Protein AF-A0A349CTH4-F1 (afdb_monomer_lite)

Secondary structure (DSSP, 8-state):
-HHHHHHHHHHHHHHHHHH---TT-HHHHHHHTTSS-HHHHHHHHHHHGGGSHHHHHHHHHHH--

Structure (mmCIF, N/CA/C/O backbone):
data_AF-A0A349CTH4-F1
#
_entry.id   AF-A0A349CTH4-F1
#
loop_
_atom_site.group_PDB
_atom_site.id
_atom_site.type_symbol
_atom_site.label_atom_id
_atom_site.label_alt_id
_atom_site.label_comp_id
_atom_site.label_asym_id
_atom_site.label_entity_id
_atom_site.label_seq_id
_atom_site.pdbx_PDB_ins_code
_atom_site.Cartn_x
_atom_sit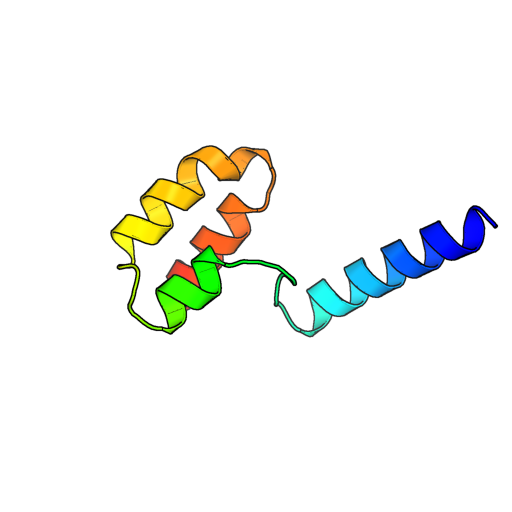e.Cartn_y
_atom_site.Cartn_z
_atom_site.occupancy
_atom_site.B_iso_or_equiv
_atom_site.auth_seq_id
_atom_site.auth_comp_id
_atom_site.auth_asym_id
_atom_site.auth_atom_id
_atom_site.pdbx_PDB_model_num
ATOM 1 N N . THR A 1 1 ? 9.536 -12.961 -26.725 1.00 55.22 1 THR A N 1
ATOM 2 C CA . THR A 1 1 ? 10.866 -12.305 -26.746 1.00 55.22 1 THR A CA 1
ATOM 3 C C . THR A 1 1 ? 10.994 -11.393 -25.537 1.00 55.22 1 THR A C 1
ATOM 5 O O . THR A 1 1 ? 9.985 -11.146 -24.895 1.00 55.22 1 THR A O 1
ATOM 8 N N . VAL A 1 2 ? 12.195 -10.938 -25.158 1.00 61.59 2 VAL A N 1
ATOM 9 C CA . VAL A 1 2 ? 12.384 -10.006 -24.019 1.00 61.59 2 VAL A CA 1
ATOM 10 C C . VAL A 1 2 ? 11.527 -8.736 -24.185 1.00 61.59 2 VAL A C 1
ATOM 12 O O . VAL A 1 2 ? 11.005 -8.221 -23.200 1.00 61.59 2 VAL A O 1
ATOM 15 N N . ASP A 1 3 ? 11.285 -8.321 -25.431 1.00 57.75 3 ASP A N 1
ATOM 16 C CA . ASP A 1 3 ? 10.347 -7.258 -25.805 1.00 57.75 3 ASP A CA 1
ATOM 17 C C . ASP A 1 3 ? 8.906 -7.481 -25.315 1.00 57.75 3 ASP A C 1
ATOM 19 O O . ASP A 1 3 ? 8.323 -6.555 -24.764 1.00 57.75 3 ASP A O 1
ATOM 23 N N . ASP A 1 4 ? 8.353 -8.700 -25.387 1.00 56.69 4 ASP A N 1
ATOM 24 C CA . ASP A 1 4 ? 6.976 -8.975 -24.925 1.00 56.69 4 ASP A CA 1
ATOM 25 C C . ASP A 1 4 ? 6.825 -8.803 -23.404 1.00 56.69 4 ASP A C 1
ATOM 27 O O . ASP A 1 4 ? 5.764 -8.430 -22.905 1.00 56.69 4 ASP A O 1
ATOM 31 N N . MET A 1 5 ? 7.892 -9.074 -22.643 1.00 61.25 5 MET A N 1
ATOM 32 C CA . MET A 1 5 ? 7.901 -8.862 -21.192 1.00 61.25 5 MET A CA 1
ATOM 33 C C . MET A 1 5 ? 8.002 -7.376 -20.836 1.00 61.25 5 MET A C 1
ATOM 35 O O . MET A 1 5 ? 7.400 -6.939 -19.854 1.00 61.25 5 MET A O 1
ATOM 39 N N . LEU A 1 6 ? 8.747 -6.604 -21.630 1.00 65.00 6 LEU A N 1
ATOM 40 C CA . LEU A 1 6 ? 8.874 -5.154 -21.482 1.00 65.00 6 LEU A CA 1
ATOM 41 C C . LEU A 1 6 ? 7.561 -4.441 -21.821 1.00 65.00 6 LEU A C 1
ATOM 43 O O . LEU A 1 6 ? 7.126 -3.591 -21.044 1.00 65.00 6 LEU A O 1
ATOM 47 N N . ASP A 1 7 ? 6.895 -4.84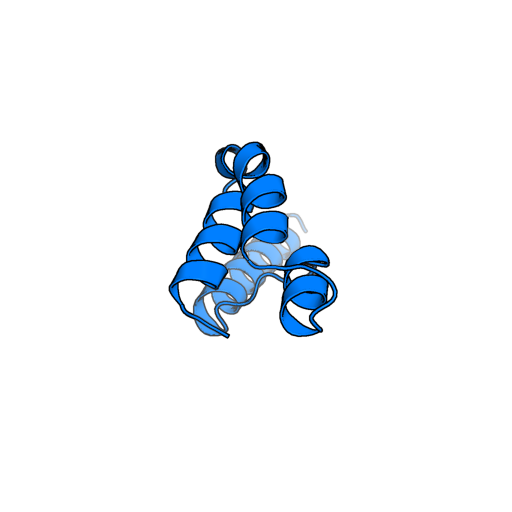2 -22.904 1.00 61.09 7 ASP A N 1
ATOM 48 C CA . ASP A 1 7 ? 5.580 -4.319 -23.290 1.00 61.09 7 ASP A CA 1
ATOM 49 C C . ASP A 1 7 ? 4.508 -4.656 -22.243 1.00 61.09 7 ASP A C 1
ATOM 51 O O . ASP A 1 7 ? 3.730 -3.796 -21.825 1.00 61.09 7 ASP A O 1
ATOM 55 N N . ALA A 1 8 ? 4.513 -5.886 -21.714 1.00 61.84 8 ALA A N 1
ATOM 56 C CA . ALA A 1 8 ? 3.617 -6.271 -20.626 1.00 61.84 8 ALA A CA 1
ATOM 57 C C . ALA A 1 8 ? 3.856 -5.438 -19.352 1.00 61.84 8 ALA A C 1
ATOM 59 O O . ALA A 1 8 ? 2.899 -5.025 -18.692 1.00 61.84 8 ALA A O 1
ATOM 60 N N . ALA A 1 9 ? 5.117 -5.147 -19.014 1.00 60.22 9 ALA A N 1
ATOM 61 C CA . ALA A 1 9 ? 5.460 -4.303 -17.872 1.00 60.22 9 ALA A CA 1
ATOM 62 C C . ALA A 1 9 ? 5.009 -2.842 -18.070 1.00 60.22 9 ALA A C 1
ATOM 64 O O . ALA A 1 9 ? 4.484 -2.229 -17.138 1.00 60.22 9 ALA A O 1
ATOM 65 N N . GLU A 1 10 ? 5.157 -2.288 -19.276 1.00 63.12 10 GLU A N 1
ATOM 66 C CA . GLU A 1 10 ? 4.666 -0.949 -19.641 1.00 63.12 10 GLU A CA 1
ATOM 67 C C . GLU A 1 10 ? 3.130 -0.870 -19.626 1.00 63.12 10 GLU A C 1
ATOM 69 O O . GLU A 1 10 ? 2.564 0.097 -19.100 1.00 63.12 10 GLU A O 1
ATOM 74 N N . TYR A 1 11 ? 2.443 -1.907 -20.111 1.00 64.56 11 TYR A N 1
ATOM 75 C CA . TYR A 1 11 ? 0.984 -2.004 -20.073 1.00 64.56 11 TYR A CA 1
ATOM 76 C C . TYR A 1 11 ? 0.455 -2.051 -18.635 1.00 64.56 11 TYR A C 1
ATOM 78 O O . TYR A 1 11 ? -0.436 -1.276 -18.283 1.00 64.56 11 TYR A O 1
ATOM 86 N N . VAL A 1 12 ? 1.045 -2.887 -17.771 1.00 61.53 12 VAL A N 1
ATOM 87 C CA . VAL A 1 12 ? 0.693 -2.961 -16.341 1.00 61.53 12 VAL A CA 1
ATOM 88 C C . VAL A 1 12 ? 0.921 -1.613 -15.662 1.00 61.53 12 VAL A C 1
ATOM 90 O O . VAL A 1 12 ? 0.020 -1.098 -15.004 1.00 61.53 12 VAL A O 1
ATOM 93 N N . ARG A 1 13 ? 2.075 -0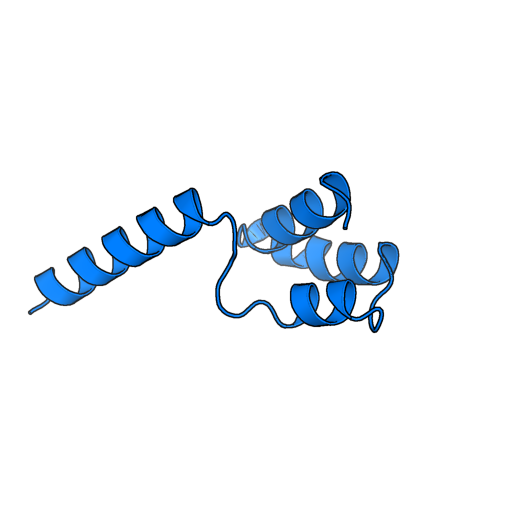.980 -15.897 1.00 62.53 13 ARG A N 1
ATOM 94 C CA . ARG A 1 13 ? 2.420 0.330 -15.323 1.00 62.53 13 ARG A CA 1
ATOM 95 C C . ARG A 1 13 ? 1.461 1.437 -15.773 1.00 62.53 13 ARG A C 1
ATOM 97 O O . ARG A 1 13 ? 1.196 2.388 -15.034 1.00 62.53 13 ARG A O 1
ATOM 104 N N . THR A 1 14 ? 0.954 1.358 -16.998 1.00 62.09 14 THR A N 1
ATOM 105 C CA . THR A 1 14 ? 0.002 2.329 -17.554 1.00 62.09 14 THR A CA 1
ATOM 106 C C . THR A 1 14 ? -1.417 2.077 -17.059 1.00 62.09 14 THR A C 1
ATOM 108 O O . THR A 1 14 ? -2.109 3.030 -16.704 1.00 62.09 14 THR A O 1
ATOM 111 N N . MET A 1 15 ? -1.822 0.814 -16.933 1.00 59.72 15 MET A N 1
ATOM 112 C CA . MET A 1 15 ? -3.099 0.429 -16.338 1.00 59.72 15 MET A CA 1
ATOM 113 C C . MET A 1 15 ? -3.161 0.792 -14.850 1.00 59.72 15 MET A C 1
ATOM 115 O O . MET A 1 15 ? -4.089 1.492 -14.462 1.00 59.72 15 MET A O 1
ATOM 119 N N . GLU A 1 16 ? -2.146 0.458 -14.042 1.00 59.53 16 GLU A N 1
ATOM 120 C CA . GLU A 1 16 ? -2.075 0.834 -12.616 1.00 59.53 16 GLU A CA 1
ATOM 121 C C . GLU A 1 16 ? -2.218 2.352 -12.412 1.00 59.53 16 GLU A C 1
ATOM 123 O O . GLU A 1 16 ? -2.907 2.799 -11.496 1.00 59.53 16 GLU A O 1
ATOM 128 N N . ARG A 1 17 ? -1.621 3.165 -13.297 1.00 57.44 17 ARG A N 1
ATOM 129 C CA . ARG A 1 17 ? -1.747 4.633 -13.253 1.00 57.44 17 ARG A CA 1
ATOM 130 C C . ARG A 1 17 ? -3.133 5.144 -13.632 1.00 57.44 17 ARG A C 1
ATOM 132 O O . ARG A 1 17 ? -3.504 6.229 -13.193 1.00 57.44 17 ARG A O 1
ATOM 139 N N . ARG A 1 18 ? -3.881 4.406 -14.455 1.00 54.16 18 ARG A N 1
ATOM 140 C CA . ARG A 1 18 ? -5.168 4.850 -15.004 1.00 54.16 18 ARG A CA 1
ATOM 141 C C . ARG A 1 18 ? -6.360 4.380 -14.173 1.00 54.16 18 ARG A C 1
ATOM 143 O O . ARG A 1 18 ? -7.337 5.113 -14.078 1.00 54.16 18 ARG A O 1
ATOM 150 N N . THR A 1 19 ? -6.278 3.203 -13.553 1.00 47.91 19 THR A N 1
ATOM 151 C CA . THR A 1 19 ? -7.286 2.710 -12.598 1.00 47.91 19 THR A CA 1
ATOM 152 C C . THR A 1 19 ? -6.950 3.035 -11.145 1.00 47.91 19 THR A C 1
ATOM 154 O O . THR A 1 19 ? -7.833 2.938 -10.297 1.00 47.91 19 THR A O 1
ATOM 157 N N . GLY A 1 20 ? -5.710 3.430 -10.831 1.00 54.59 20 GLY A N 1
ATOM 158 C CA . GLY A 1 20 ? -5.290 3.746 -9.461 1.00 54.59 20 GLY A CA 1
ATOM 159 C C . GLY A 1 20 ? -5.350 2.550 -8.502 1.00 54.59 20 GLY A C 1
ATOM 160 O O . GLY A 1 20 ? -5.309 2.745 -7.288 1.00 54.59 20 GLY A O 1
ATOM 161 N N . MET A 1 21 ? -5.473 1.327 -9.030 1.00 52.59 21 MET A N 1
ATOM 162 C CA . MET A 1 21 ? -5.610 0.091 -8.261 1.00 52.59 21 MET A CA 1
ATOM 163 C C . MET A 1 21 ? -4.386 -0.802 -8.452 1.00 52.59 21 MET A C 1
ATOM 165 O O . MET A 1 21 ? -4.047 -1.171 -9.578 1.00 52.59 21 MET A O 1
ATOM 169 N N . LYS A 1 22 ? -3.745 -1.167 -7.337 1.00 58.44 22 LYS A N 1
ATOM 170 C CA . LYS A 1 22 ? -2.714 -2.210 -7.285 1.00 58.44 22 LYS A CA 1
ATOM 171 C C . LYS A 1 22 ? -3.390 -3.575 -7.437 1.00 58.44 22 LYS A C 1
ATOM 173 O O . LYS A 1 22 ? -4.205 -3.967 -6.607 1.00 58.44 22 LYS A O 1
ATOM 178 N N . ILE A 1 23 ? -3.048 -4.326 -8.482 1.00 55.59 23 ILE A N 1
ATOM 179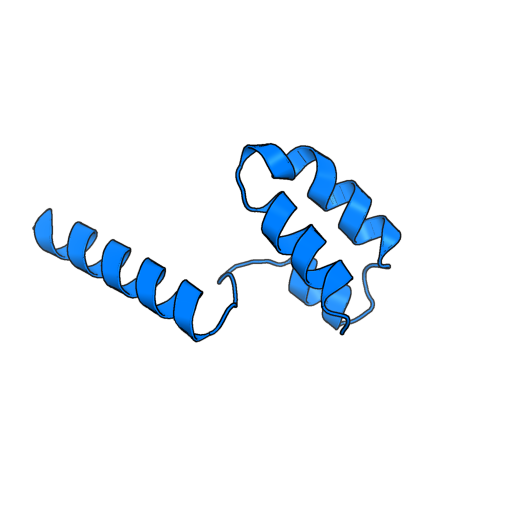 C CA . ILE A 1 23 ? -3.527 -5.707 -8.640 1.00 55.59 23 ILE A CA 1
ATOM 180 C C . ILE A 1 23 ? -2.773 -6.591 -7.635 1.00 55.59 23 ILE A C 1
ATOM 182 O O . ILE A 1 23 ? -1.547 -6.653 -7.674 1.00 55.59 23 ILE A O 1
ATOM 186 N N . GLY A 1 24 ? -3.500 -7.280 -6.748 1.00 60.16 24 GLY A N 1
ATOM 187 C CA . GLY A 1 24 ? -2.919 -8.232 -5.789 1.00 60.16 24 GLY A CA 1
ATOM 188 C C . GLY A 1 24 ? -2.679 -7.689 -4.378 1.00 60.16 24 GLY A C 1
ATOM 189 O O . GLY A 1 24 ? -1.750 -8.144 -3.719 1.00 60.16 24 GLY A O 1
ATOM 190 N N . ALA A 1 25 ? -3.503 -6.745 -3.916 1.00 70.56 25 ALA A N 1
ATOM 191 C CA . ALA A 1 25 ? -3.434 -6.183 -2.569 1.00 70.56 25 ALA A CA 1
ATOM 192 C C . ALA A 1 25 ? -4.472 -6.815 -1.613 1.00 70.56 25 ALA A C 1
ATOM 194 O O . ALA A 1 25 ? -5.574 -6.277 -1.464 1.00 70.56 25 ALA A O 1
ATOM 195 N N . PRO A 1 26 ? -4.185 -7.961 -0.961 1.00 78.56 26 PRO A N 1
ATOM 196 C CA . PRO A 1 26 ? -5.127 -8.572 -0.023 1.00 78.56 26 PRO A CA 1
ATOM 197 C C . PRO A 1 26 ? -5.434 -7.663 1.175 1.00 78.56 26 PRO A C 1
ATOM 199 O O . PRO A 1 26 ? -6.540 -7.719 1.707 1.00 78.56 26 PRO A O 1
ATOM 202 N N . GLU A 1 27 ? -4.502 -6.793 1.578 1.00 82.81 27 GLU A N 1
ATOM 203 C CA . GLU A 1 27 ? -4.703 -5.837 2.669 1.00 82.81 27 GLU A CA 1
ATOM 204 C C . GLU A 1 27 ? -5.723 -4.751 2.310 1.00 82.81 27 GLU A C 1
ATOM 206 O O . GLU A 1 27 ? -6.561 -4.406 3.142 1.00 82.81 27 GLU A O 1
ATOM 211 N N . GLU A 1 28 ? -5.712 -4.259 1.066 1.00 83.00 28 GLU A N 1
ATOM 212 C CA . GLU A 1 28 ? -6.730 -3.322 0.577 1.00 83.00 28 GLU A CA 1
ATOM 213 C C . GLU A 1 28 ? -8.113 -3.976 0.587 1.00 83.00 28 GLU A C 1
ATOM 215 O O . GLU A 1 28 ? -9.074 -3.380 1.069 1.00 83.00 28 GLU A O 1
ATOM 220 N N . VAL A 1 29 ? -8.224 -5.209 0.084 1.00 83.44 29 VAL A N 1
ATOM 221 C CA . VAL A 1 29 ? -9.504 -5.929 0.071 1.00 83.44 29 VAL A CA 1
ATOM 222 C C . VAL A 1 29 ? -9.994 -6.161 1.498 1.00 83.44 29 VAL A C 1
ATOM 224 O O . VAL A 1 29 ? -11.167 -5.935 1.783 1.00 83.44 29 VAL A O 1
ATOM 227 N N . ALA A 1 30 ? -9.109 -6.558 2.414 1.00 86.06 30 ALA A N 1
ATOM 228 C CA . ALA A 1 30 ? -9.457 -6.767 3.813 1.00 86.06 30 ALA A CA 1
ATOM 229 C C . ALA A 1 30 ? -9.930 -5.473 4.496 1.00 86.06 30 ALA A C 1
ATOM 231 O O . ALA A 1 30 ? -10.940 -5.493 5.198 1.00 86.06 30 ALA A O 1
ATOM 232 N N . TRP A 1 31 ? -9.278 -4.339 4.240 1.00 87.06 31 TRP A N 1
ATOM 233 C CA . TRP A 1 31 ? -9.718 -3.031 4.733 1.00 87.06 31 TRP A CA 1
ATOM 234 C C . TRP A 1 31 ? -11.057 -2.595 4.121 1.00 87.06 31 TRP A C 1
ATOM 236 O O . TRP A 1 31 ? -12.001 -2.264 4.838 1.00 87.06 31 TRP A O 1
ATOM 246 N N . ARG A 1 32 ? -11.215 -2.718 2.796 1.00 83.31 32 ARG A N 1
ATOM 247 C CA . ARG A 1 32 ? -12.475 -2.418 2.095 1.00 83.31 32 ARG A CA 1
ATOM 248 C C . ARG A 1 32 ? -13.625 -3.338 2.480 1.00 83.31 32 ARG A C 1
ATOM 250 O O . ARG A 1 32 ? -14.767 -2.935 2.293 1.00 83.31 32 ARG A O 1
ATOM 257 N N . GLN A 1 33 ? -13.365 -4.537 2.991 1.00 84.19 33 GLN A N 1
ATOM 258 C CA . GLN A 1 33 ? -14.387 -5.452 3.514 1.00 84.19 33 GLN A CA 1
ATOM 259 C C . GLN A 1 33 ? -14.652 -5.256 5.016 1.00 84.19 33 GLN A C 1
ATOM 261 O O . GLN A 1 33 ? -15.565 -5.868 5.561 1.00 84.19 33 GLN A O 1
ATOM 266 N N . GLY A 1 34 ? -13.894 -4.384 5.691 1.00 84.81 34 GLY A N 1
ATOM 267 C CA . GLY A 1 34 ? -14.009 -4.147 7.132 1.00 84.81 34 GLY A CA 1
ATOM 268 C C . GLY A 1 34 ? -13.363 -5.229 8.004 1.00 84.81 34 GLY A C 1
ATOM 269 O O . GLY A 1 34 ? -13.607 -5.263 9.205 1.00 84.81 34 GLY A O 1
ATOM 270 N N . PHE A 1 35 ? -12.538 -6.108 7.426 1.00 87.12 35 PHE A N 1
ATOM 271 C CA . PHE A 1 35 ? -11.722 -7.067 8.180 1.00 87.12 35 PHE A CA 1
ATOM 272 C C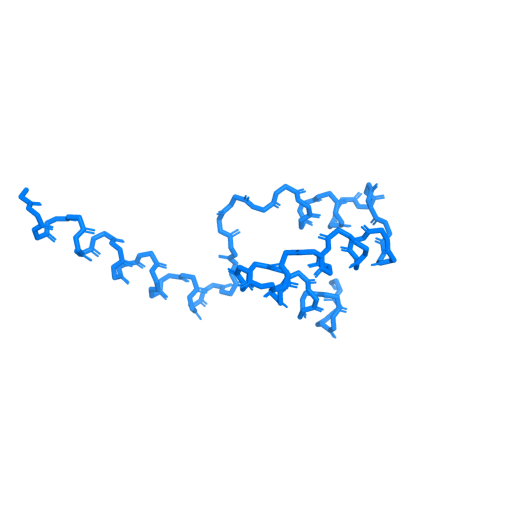 . PHE A 1 35 ? -10.498 -6.418 8.838 1.00 87.12 35 PHE A C 1
ATOM 274 O O . PHE A 1 35 ? -9.938 -6.990 9.771 1.00 87.12 35 PHE A O 1
ATOM 281 N N . LEU A 1 36 ? -10.074 -5.249 8.349 1.00 87.38 36 LEU A N 1
ATOM 282 C CA . LEU A 1 36 ? -9.014 -4.432 8.940 1.00 87.38 36 LEU A CA 1
ATOM 283 C C . LEU A 1 36 ? -9.549 -3.036 9.253 1.00 87.38 36 LEU A C 1
ATOM 285 O O . LEU A 1 36 ? -10.243 -2.453 8.420 1.00 87.38 36 LEU A O 1
ATOM 289 N N . SER A 1 37 ? -9.188 -2.493 10.417 1.00 87.50 37 SER A N 1
ATOM 290 C CA . SER A 1 37 ? -9.357 -1.065 10.706 1.00 87.50 37 SER A CA 1
ATOM 291 C C . SER A 1 37 ? -8.277 -0.222 10.024 1.00 87.50 37 SER A C 1
ATOM 293 O O . SER A 1 37 ? -7.238 -0.738 9.597 1.00 87.50 37 SER A O 1
ATOM 295 N N . ASP A 1 38 ? -8.505 1.086 9.960 1.00 87.75 38 ASP A N 1
ATOM 296 C CA . ASP A 1 38 ? -7.558 2.057 9.410 1.00 87.75 38 ASP A CA 1
ATOM 297 C C . ASP A 1 38 ? -6.198 1.968 10.122 1.00 87.75 38 ASP A C 1
ATOM 299 O O . ASP A 1 38 ? -5.150 1.956 9.472 1.00 87.75 38 ASP A O 1
ATOM 303 N N . GLU A 1 39 ? -6.191 1.800 11.452 1.00 88.88 39 GLU A N 1
ATOM 304 C CA . GLU A 1 39 ? -4.950 1.628 12.212 1.00 88.88 39 GLU A CA 1
ATOM 305 C C . GLU A 1 39 ? -4.251 0.312 11.860 1.00 88.88 39 GLU A C 1
ATOM 307 O O . GLU A 1 39 ? -3.038 0.286 11.651 1.00 88.88 39 GLU A O 1
ATOM 312 N N . GLN A 1 40 ? -5.011 -0.780 11.740 1.00 88.81 40 GLN A N 1
ATOM 313 C CA . GLN A 1 40 ? -4.469 -2.097 11.406 1.00 88.81 40 GLN A CA 1
ATOM 314 C C . GLN A 1 40 ? -3.899 -2.166 9.986 1.00 88.81 40 GLN A C 1
ATOM 316 O O . GLN A 1 40 ? -2.953 -2.929 9.744 1.00 88.81 40 GLN A O 1
ATOM 321 N N . LEU A 1 41 ? -4.465 -1.400 9.048 1.00 86.50 41 LEU A N 1
ATOM 322 C CA . LEU A 1 41 ? -3.902 -1.237 7.713 1.00 86.50 41 LEU A CA 1
ATOM 323 C C . LEU A 1 41 ? -2.637 -0.373 7.770 1.00 86.50 41 LEU A C 1
ATOM 325 O O . LEU A 1 41 ? -1.619 -0.758 7.195 1.00 86.50 41 LEU A O 1
ATOM 329 N N . ALA A 1 42 ? -2.655 0.738 8.513 1.00 87.88 42 ALA A N 1
ATOM 330 C CA . ALA A 1 42 ? -1.505 1.629 8.661 1.00 87.88 42 ALA A CA 1
ATOM 331 C C . ALA A 1 42 ? -0.296 0.925 9.297 1.00 87.88 42 ALA A C 1
ATOM 333 O O . ALA A 1 42 ? 0.835 1.105 8.841 1.00 87.88 42 ALA A O 1
ATOM 334 N N . GLU A 1 43 ? -0.507 0.095 10.321 1.00 90.81 43 GLU A N 1
ATOM 335 C CA . GLU A 1 43 ? 0.560 -0.692 10.950 1.00 90.81 43 GLU A CA 1
ATOM 336 C C . GLU A 1 43 ? 1.215 -1.672 9.974 1.00 90.81 43 GLU A C 1
ATOM 338 O O . GLU A 1 43 ? 2.440 -1.790 9.953 1.00 90.81 43 GLU A O 1
ATOM 343 N N . ARG A 1 44 ? 0.421 -2.324 9.116 1.00 86.50 44 ARG A N 1
ATOM 344 C CA . ARG A 1 44 ? 0.927 -3.224 8.066 1.00 86.50 44 ARG A CA 1
ATOM 345 C C . ARG A 1 44 ? 1.580 -2.468 6.912 1.00 86.50 44 ARG A C 1
ATOM 347 O O . ARG A 1 44 ? 2.544 -2.956 6.327 1.00 86.50 44 ARG A O 1
ATOM 354 N N . ALA A 1 45 ? 1.104 -1.264 6.609 1.00 87.75 45 ALA A N 1
ATOM 355 C CA . ALA A 1 45 ? 1.640 -0.425 5.547 1.00 87.75 45 ALA A CA 1
ATOM 356 C C . ALA A 1 45 ? 3.018 0.163 5.898 1.00 87.75 45 ALA A C 1
ATOM 358 O O . ALA A 1 45 ? 3.900 0.187 5.041 1.00 87.75 45 ALA A O 1
ATOM 359 N N . ARG A 1 46 ? 3.247 0.579 7.155 1.00 86.19 46 ARG A N 1
ATOM 360 C CA . ARG A 1 46 ? 4.522 1.153 7.648 1.00 86.19 46 ARG A CA 1
ATOM 361 C C . ARG A 1 46 ? 5.786 0.362 7.254 1.00 86.19 46 ARG A C 1
ATOM 363 O O . ARG A 1 46 ? 6.694 0.978 6.691 1.00 86.19 46 ARG A O 1
ATOM 370 N N . PRO A 1 47 ? 5.894 -0.962 7.486 1.00 88.19 47 PRO A N 1
ATOM 371 C CA . PRO A 1 47 ? 7.078 -1.730 7.086 1.00 88.19 47 PRO A CA 1
ATOM 372 C C . PRO A 1 47 ? 7.235 -1.834 5.561 1.00 88.19 47 PRO A C 1
ATOM 374 O O . PRO A 1 47 ? 8.354 -1.937 5.058 1.00 88.19 47 PRO A O 1
ATOM 377 N N . LEU A 1 48 ? 6.132 -1.746 4.816 1.00 82.19 48 LEU A N 1
ATOM 378 C CA . LEU A 1 48 ? 6.091 -1.853 3.357 1.00 82.19 48 LEU A CA 1
ATOM 379 C C . LEU A 1 48 ? 6.320 -0.501 2.657 1.00 82.19 48 LEU A C 1
ATOM 381 O O . LEU A 1 48 ? 6.379 -0.443 1.430 1.00 82.19 48 LEU A O 1
ATOM 385 N N . VAL A 1 49 ? 6.489 0.607 3.392 1.00 82.12 49 VAL A N 1
ATOM 386 C CA . VAL A 1 49 ? 6.722 1.936 2.790 1.00 82.12 49 VAL A CA 1
ATOM 387 C C . VAL A 1 49 ? 7.992 1.950 1.935 1.00 82.12 49 VAL A C 1
ATOM 389 O O . VAL A 1 49 ? 8.011 2.580 0.878 1.00 82.12 49 VAL A O 1
ATOM 392 N N . LYS A 1 50 ? 9.035 1.209 2.336 1.00 75.31 50 LYS A N 1
ATOM 393 C CA . LYS A 1 50 ? 10.299 1.126 1.581 1.00 75.31 50 LYS A CA 1
ATOM 394 C C . LYS A 1 50 ? 10.152 0.466 0.206 1.00 75.31 50 LYS A C 1
ATOM 396 O O . LYS A 1 50 ? 10.926 0.799 -0.683 1.00 75.31 50 LYS A O 1
ATOM 401 N N . SER A 1 51 ? 9.180 -0.430 0.016 1.00 73.19 51 SER A N 1
ATOM 402 C CA . SER A 1 51 ? 8.921 -1.079 -1.279 1.00 73.19 51 SER A CA 1
ATOM 403 C C . SER A 1 51 ? 7.958 -0.281 -2.168 1.00 73.19 51 SER A C 1
ATOM 405 O O . SER A 1 51 ? 7.594 -0.737 -3.249 1.00 73.19 51 SER A O 1
ATOM 407 N N . GLY A 1 52 ? 7.507 0.899 -1.723 1.00 74.62 52 GLY A N 1
ATOM 408 C CA . GLY A 1 52 ? 6.507 1.723 -2.410 1.00 74.62 52 GLY A CA 1
ATOM 409 C C . GLY A 1 52 ? 5.067 1.233 -2.224 1.00 74.62 52 GLY A C 1
ATOM 410 O O . GLY A 1 52 ? 4.145 2.044 -2.236 1.00 74.62 52 GLY A O 1
ATOM 411 N N . TYR A 1 53 ? 4.862 -0.057 -1.954 1.00 80.62 53 TYR A N 1
ATOM 412 C CA . TYR A 1 53 ? 3.542 -0.637 -1.700 1.00 80.62 53 TYR A CA 1
ATOM 413 C C . TYR A 1 53 ? 2.896 -0.107 -0.412 1.00 80.62 53 TYR A C 1
ATOM 415 O O . TYR A 1 53 ? 1.718 0.229 -0.395 1.00 80.62 53 TYR A O 1
ATOM 423 N N . GLY A 1 54 ? 3.674 0.084 0.655 1.00 83.25 54 GLY A N 1
ATOM 424 C CA . GLY A 1 54 ? 3.158 0.693 1.882 1.00 83.25 54 GLY A CA 1
ATOM 425 C C . GLY A 1 54 ? 2.733 2.149 1.697 1.00 83.25 54 GLY A C 1
ATOM 426 O O . GLY A 1 54 ? 1.789 2.588 2.339 1.00 83.25 54 GLY A O 1
ATOM 427 N N . ARG A 1 55 ? 3.370 2.893 0.780 1.00 82.75 55 ARG A N 1
ATOM 428 C CA . ARG A 1 55 ? 2.926 4.254 0.442 1.00 82.75 55 ARG A CA 1
ATOM 429 C C . ARG A 1 55 ? 1.549 4.231 -0.216 1.00 82.75 55 ARG A C 1
ATOM 431 O O . ARG A 1 55 ? 0.708 5.032 0.157 1.00 82.75 55 ARG A O 1
ATOM 438 N N . TYR A 1 56 ? 1.316 3.276 -1.115 1.00 83.19 56 TYR A N 1
ATOM 439 C CA . TYR A 1 56 ? 0.008 3.078 -1.735 1.00 83.19 56 TYR A CA 1
ATOM 440 C C . TYR A 1 56 ? -1.088 2.784 -0.701 1.00 83.19 56 TYR A C 1
ATOM 442 O O . TYR A 1 56 ? -2.140 3.410 -0.734 1.00 83.19 56 TYR A O 1
ATOM 450 N N . LEU A 1 57 ? -0.829 1.882 0.252 1.00 83.56 57 LEU A N 1
ATOM 451 C CA . LEU A 1 57 ? -1.795 1.565 1.310 1.00 83.56 57 LEU A CA 1
ATOM 452 C C . LEU A 1 57 ? -2.091 2.769 2.220 1.00 83.56 57 LEU A C 1
ATOM 454 O O . LEU A 1 57 ? -3.228 2.944 2.643 1.00 83.56 57 LEU A O 1
ATOM 458 N N . LEU A 1 58 ? -1.091 3.610 2.506 1.00 84.88 58 LEU A N 1
ATOM 459 C CA . LEU A 1 58 ? -1.286 4.840 3.281 1.00 84.88 58 LEU A CA 1
ATOM 460 C C . LEU A 1 58 ? -2.082 5.894 2.497 1.00 84.88 58 LEU A C 1
ATOM 462 O O . LEU A 1 58 ? -3.009 6.472 3.051 1.00 84.88 58 LEU A O 1
ATOM 466 N N . GLU A 1 59 ? -1.791 6.091 1.208 1.00 84.25 59 GLU A N 1
ATOM 467 C CA . GLU A 1 59 ? -2.591 6.969 0.337 1.00 84.25 59 GLU A CA 1
ATOM 468 C C . GLU A 1 59 ? -4.047 6.489 0.225 1.00 84.25 59 GLU A C 1
ATOM 470 O O . GLU A 1 59 ? -4.964 7.298 0.085 1.00 84.25 59 GLU A O 1
ATOM 475 N N . LEU A 1 60 ? -4.274 5.173 0.301 1.00 82.00 60 LEU A N 1
ATOM 476 C CA . LEU A 1 60 ? -5.609 4.584 0.317 1.00 82.00 60 LEU A CA 1
ATOM 477 C C . LEU A 1 60 ? -6.395 4.994 1.575 1.00 82.00 60 LEU A C 1
ATOM 479 O O . LEU A 1 60 ? -7.573 5.328 1.468 1.00 82.00 60 LEU A O 1
ATOM 483 N N . LEU A 1 61 ? -5.731 5.030 2.738 1.00 83.94 61 LEU A N 1
ATOM 484 C CA . LEU A 1 61 ? -6.314 5.538 3.986 1.00 83.94 61 LEU A CA 1
ATOM 485 C C . LEU A 1 61 ? -6.614 7.039 3.899 1.00 83.94 61 LEU A C 1
ATOM 487 O O . LEU A 1 61 ? -7.667 7.477 4.351 1.00 83.94 61 LEU A O 1
ATOM 491 N N . GLU A 1 62 ? -5.721 7.825 3.291 1.00 81.19 62 GLU A N 1
ATOM 492 C CA . GLU A 1 62 ? -5.905 9.275 3.132 1.00 81.19 62 GLU A CA 1
ATOM 493 C C . GLU A 1 62 ? -7.031 9.637 2.156 1.00 81.19 62 GLU A C 1
ATOM 495 O O . GLU A 1 62 ? -7.705 10.652 2.337 1.00 81.19 62 GLU A O 1
ATOM 500 N N . ARG A 1 63 ? -7.261 8.818 1.122 1.00 75.12 63 ARG A N 1
ATOM 501 C CA . ARG A 1 63 ? -8.356 9.028 0.162 1.00 75.12 63 ARG A CA 1
ATOM 502 C C . ARG A 1 63 ? -9.740 8.753 0.743 1.00 75.12 63 ARG A C 1
ATOM 504 O O . ARG A 1 63 ? -10.715 9.253 0.185 1.00 75.12 63 ARG A O 1
ATOM 511 N N . GLY A 1 64 ? -9.821 8.020 1.851 1.00 65.81 64 GLY A N 1
ATOM 512 C CA . GLY A 1 64 ? -11.089 7.568 2.405 1.00 65.81 64 GLY A CA 1
ATOM 513 C C . GLY A 1 64 ? -11.750 6.503 1.525 1.00 65.81 64 GLY A C 1
ATOM 514 O O . GLY A 1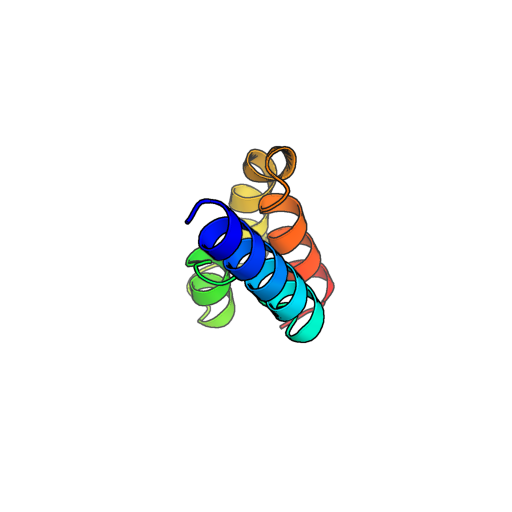 64 ? -11.481 6.381 0.329 1.00 65.81 64 GLY A O 1
ATOM 515 N N . ARG A 1 65 ? -12.572 5.677 2.167 1.00 59.44 65 ARG A N 1
ATOM 516 C CA . ARG A 1 65 ? -13.212 4.495 1.580 1.00 59.44 65 ARG A CA 1
ATOM 517 C C . ARG A 1 65 ? -14.231 4.835 0.491 1.00 59.44 65 ARG A C 1
ATOM 519 O O . ARG A 1 65 ? -14.980 5.820 0.672 1.00 59.44 65 ARG A O 1
#

Foldseek 3Di:
DVVVVVVVVVVLVVVCVVVVDDPPCVLLVCVVVVVADLVRLLVVLVVCVVVVSSVSSPVVSVVPD

Sequence (65 aa):
TVDDMLDAAEYVRTMERRTGMKIGAPEEVAWRQGFLSDEQLAERARPLVKSGYGRYLLELLERGR

pLDDT: mean 73.8, std 12.68, range [47.91, 90.81]

Radius of gyration: 13.87 Å; chains: 1; bounding box: 27×22×39 Å